Protein AF-A0A7W1C236-F1 (afdb_monomer)

Radius of gyration: 19.59 Å; Cα contacts (8 Å, |Δi|>4): 68; chains: 1; bounding box: 63×50×47 Å

Structure (mmCIF, N/CA/C/O backbone):
data_AF-A0A7W1C236-F1
#
_entry.id   AF-A0A7W1C236-F1
#
loop_
_atom_site.group_PDB
_atom_site.id
_atom_site.type_symbol
_atom_site.label_atom_id
_atom_site.label_alt_id
_atom_site.label_comp_id
_atom_site.label_asym_id
_atom_site.label_entity_id
_atom_site.label_seq_id
_atom_site.pdbx_PDB_ins_code
_atom_site.Cartn_x
_atom_site.Cartn_y
_atom_site.Cartn_z
_atom_site.occupancy
_atom_site.B_iso_or_equiv
_atom_site.auth_seq_id
_atom_site.auth_comp_id
_atom_site.auth_asym_id
_atom_site.auth_atom_id
_atom_site.pdbx_PDB_model_num
ATOM 1 N N . MET A 1 1 ? -30.513 40.244 21.165 1.00 39.34 1 MET A N 1
ATOM 2 C CA . MET A 1 1 ? -30.169 40.632 19.783 1.00 39.34 1 MET A CA 1
ATOM 3 C C . MET A 1 1 ? -28.649 40.574 19.724 1.00 39.34 1 MET A C 1
ATOM 5 O O . MET A 1 1 ? -28.005 41.574 19.984 1.00 39.34 1 MET A O 1
ATOM 9 N N . ASP A 1 2 ? -28.029 39.400 19.812 1.00 53.12 2 ASP A N 1
ATOM 10 C CA . ASP A 1 2 ? -28.025 38.292 18.842 1.00 53.12 2 ASP A CA 1
ATOM 11 C C . ASP A 1 2 ? -27.492 38.758 17.488 1.00 53.12 2 ASP A C 1
ATOM 13 O O . ASP A 1 2 ? -28.214 39.423 16.745 1.00 53.12 2 ASP A O 1
ATOM 17 N N . GLN A 1 3 ? -26.210 38.483 17.240 1.00 35.28 3 GLN A N 1
ATOM 18 C CA . GLN A 1 3 ? -25.624 38.519 15.908 1.00 35.28 3 GLN A CA 1
ATOM 19 C C . GLN A 1 3 ? -24.350 37.661 15.858 1.00 35.28 3 GLN A C 1
ATOM 21 O O . GLN A 1 3 ? -23.243 38.101 16.155 1.00 35.28 3 GLN A O 1
ATOM 26 N N . THR A 1 4 ? -24.580 36.440 15.371 1.00 46.19 4 THR A N 1
ATOM 27 C CA . THR A 1 4 ? -23.775 35.742 14.354 1.00 46.19 4 THR A CA 1
ATOM 28 C C . THR A 1 4 ? -22.401 35.222 14.756 1.00 46.19 4 THR A C 1
ATOM 30 O O . THR A 1 4 ? -21.346 35.666 14.312 1.00 46.19 4 THR A O 1
ATOM 33 N N . GLU A 1 5 ? -22.490 34.138 15.511 1.00 49.38 5 GLU A N 1
ATOM 34 C CA . GLU A 1 5 ? -21.645 32.953 15.449 1.00 49.38 5 GLU A CA 1
ATOM 35 C C . GLU A 1 5 ? -21.507 32.458 13.992 1.00 49.38 5 GLU A C 1
ATOM 37 O O . GLU A 1 5 ? -22.312 31.683 13.479 1.00 49.38 5 GLU A O 1
ATOM 42 N N . VAL A 1 6 ? -20.491 32.953 13.286 1.00 47.50 6 VAL A N 1
ATOM 43 C CA . VAL A 1 6 ? -20.039 32.380 12.012 1.00 47.50 6 VAL A CA 1
ATOM 44 C C . VAL A 1 6 ? -19.070 31.239 12.308 1.00 47.50 6 VAL A C 1
ATOM 46 O O . VAL A 1 6 ? -17.852 31.390 12.248 1.00 47.50 6 VAL A O 1
ATOM 49 N N . LEU A 1 7 ? -19.626 30.077 12.655 1.00 44.19 7 LEU A N 1
ATOM 50 C CA . LEU A 1 7 ? -18.912 28.806 12.561 1.00 44.19 7 LEU A CA 1
ATOM 51 C C . LEU A 1 7 ? -18.569 28.585 11.086 1.00 44.19 7 LEU A C 1
ATOM 53 O O . LEU A 1 7 ? -19.423 28.239 10.270 1.00 44.19 7 LEU A O 1
ATOM 57 N N . SER A 1 8 ? -17.310 28.837 10.747 1.00 46.50 8 SER A N 1
ATOM 58 C CA . SER A 1 8 ? -16.685 28.469 9.487 1.00 46.50 8 SER A CA 1
ATOM 59 C C . SER A 1 8 ? -16.813 26.959 9.288 1.00 46.50 8 SER A C 1
ATOM 61 O O . SER A 1 8 ? -15.985 26.175 9.745 1.00 46.50 8 SER A O 1
ATOM 63 N N . GLN A 1 9 ? -17.870 26.544 8.593 1.00 40.66 9 GLN A N 1
A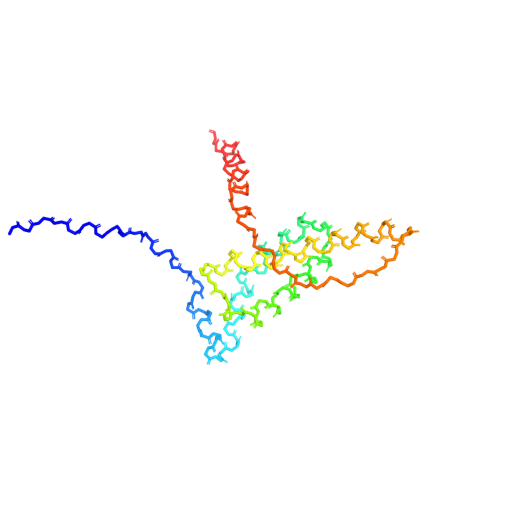TOM 64 C CA . GLN A 1 9 ? -18.016 25.192 8.070 1.00 40.66 9 GLN A CA 1
ATOM 65 C C . GLN A 1 9 ? -16.948 24.994 6.993 1.00 40.66 9 GLN A C 1
ATOM 67 O O . GLN A 1 9 ? -17.171 25.224 5.806 1.00 40.66 9 GLN A O 1
ATOM 72 N N . GLN A 1 10 ? -15.745 24.614 7.423 1.00 40.91 10 GLN A N 1
ATOM 73 C CA . GLN A 1 10 ? -14.789 23.977 6.537 1.00 40.91 10 GLN A CA 1
ATOM 74 C C . GLN A 1 10 ? -15.455 22.694 6.024 1.00 40.91 10 GLN A C 1
ATOM 76 O O . GLN A 1 10 ? -16.020 21.958 6.837 1.00 40.91 10 GLN A O 1
ATOM 81 N N . PRO A 1 11 ? -15.439 22.410 4.710 1.00 46.00 11 PRO A N 1
ATOM 82 C CA . PRO A 1 11 ? -15.916 21.131 4.215 1.00 46.00 11 PRO A CA 1
ATOM 83 C C . PRO A 1 11 ? -15.069 20.046 4.877 1.00 46.00 11 PRO A C 1
ATOM 85 O O . PRO A 1 11 ? -13.875 19.918 4.599 1.00 46.00 11 PRO A O 1
ATOM 88 N N . GLN A 1 12 ? -15.677 19.308 5.802 1.00 53.94 12 GLN A N 1
ATOM 89 C CA . GLN A 1 12 ? -15.068 18.147 6.419 1.00 53.94 12 GLN A CA 1
ATOM 90 C C . GLN A 1 12 ? -14.933 17.116 5.302 1.00 53.94 12 GLN A C 1
ATOM 92 O O . GLN A 1 12 ? -15.908 16.485 4.907 1.00 53.94 12 GLN A O 1
ATOM 97 N N . TYR A 1 13 ? -13.750 17.066 4.689 1.00 61.81 13 TYR A N 1
ATOM 98 C CA . TYR A 1 13 ? -13.452 16.167 3.583 1.00 61.81 13 TYR A CA 1
ATOM 99 C C . TYR A 1 13 ? -13.434 14.747 4.151 1.00 61.81 13 TYR A C 1
ATOM 101 O O . TYR A 1 13 ? -12.410 14.269 4.638 1.00 61.81 13 TYR A O 1
ATOM 109 N N . GLU A 1 14 ? -14.607 14.125 4.191 1.00 79.56 14 GLU A N 1
ATOM 110 C CA . GLU A 1 14 ? -14.781 12.774 4.696 1.00 79.56 14 GLU A CA 1
ATOM 111 C C . GLU A 1 14 ? -14.072 11.804 3.750 1.00 79.56 14 GLU A C 1
ATOM 113 O O . GLU A 1 14 ? -14.188 11.901 2.524 1.00 79.56 14 GLU A O 1
ATOM 118 N N . ASP A 1 15 ? -13.266 10.910 4.319 1.00 88.44 15 ASP A N 1
ATOM 119 C CA . ASP A 1 15 ? -12.583 9.888 3.540 1.00 88.44 15 ASP A CA 1
ATOM 120 C C . ASP A 1 15 ? -13.629 8.892 3.005 1.00 88.44 15 ASP A C 1
ATOM 122 O O . ASP A 1 15 ? -14.303 8.240 3.809 1.00 88.44 15 ASP A O 1
ATOM 126 N N . PRO A 1 16 ? -13.778 8.731 1.674 1.00 92.25 16 PRO A N 1
ATOM 127 C CA . PRO A 1 16 ? -14.724 7.774 1.099 1.00 92.25 16 PRO A CA 1
ATOM 128 C C . PRO A 1 16 ? -14.445 6.318 1.504 1.00 92.25 16 PRO A C 1
ATOM 130 O O . PRO A 1 16 ? -15.319 5.463 1.340 1.00 92.25 16 PRO A O 1
ATOM 133 N N . ASP A 1 17 ? -13.247 6.018 2.013 1.00 95.19 17 ASP A N 1
ATOM 134 C CA . ASP A 1 17 ? -12.854 4.694 2.493 1.00 95.19 17 ASP A CA 1
ATOM 135 C C . ASP A 1 17 ? -13.006 4.511 4.009 1.00 95.19 17 ASP A C 1
ATOM 137 O O . ASP A 1 17 ? -12.844 3.389 4.497 1.00 95.19 17 ASP A O 1
ATOM 141 N N . ALA A 1 18 ? -13.391 5.552 4.760 1.00 95.06 18 ALA A N 1
ATOM 142 C CA . ALA A 1 18 ? -13.478 5.514 6.223 1.00 95.06 18 ALA A CA 1
ATOM 143 C C . ALA A 1 18 ? -14.331 4.346 6.744 1.00 95.06 18 ALA A C 1
ATOM 145 O O . ALA A 1 18 ? -13.943 3.653 7.685 1.00 95.06 18 ALA A O 1
ATOM 146 N N . ALA A 1 19 ? -15.471 4.078 6.100 1.00 95.81 19 ALA A N 1
ATOM 147 C CA . ALA A 1 19 ? -16.357 2.980 6.481 1.00 95.81 19 ALA A CA 1
ATOM 148 C C . ALA A 1 19 ? -15.720 1.595 6.257 1.00 95.81 19 ALA A C 1
ATOM 150 O O . ALA A 1 19 ? -15.913 0.684 7.064 1.00 95.81 19 ALA A O 1
ATOM 151 N N . ILE A 1 20 ? -14.947 1.427 5.178 1.00 96.50 20 ILE A N 1
ATOM 152 C CA . ILE A 1 20 ? -14.240 0.172 4.888 1.00 96.50 20 ILE A CA 1
ATOM 153 C C . ILE A 1 20 ? -13.120 -0.019 5.913 1.00 96.50 20 ILE A C 1
ATOM 155 O O . ILE A 1 20 ? -12.999 -1.097 6.491 1.00 96.50 20 ILE A O 1
ATOM 159 N N . ILE A 1 21 ? -12.359 1.040 6.192 1.00 96.19 21 ILE A N 1
ATOM 160 C CA . ILE A 1 21 ? -11.266 1.049 7.171 1.00 96.19 21 ILE A CA 1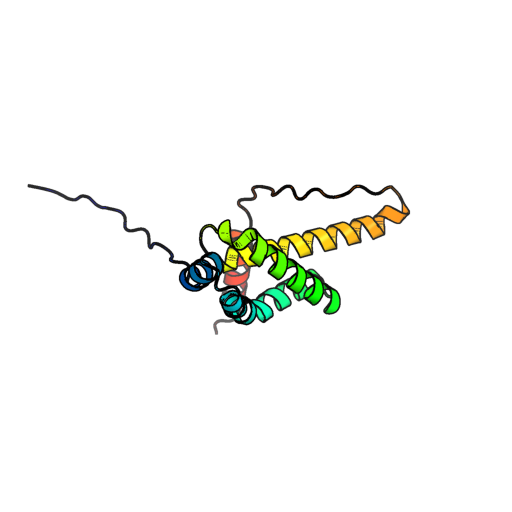
ATOM 161 C C . ILE A 1 21 ? -11.775 0.678 8.560 1.00 96.19 21 ILE A C 1
ATOM 163 O O . ILE A 1 21 ? -11.247 -0.248 9.172 1.00 96.19 21 ILE A O 1
ATOM 167 N N . ALA A 1 22 ? -12.845 1.326 9.028 1.00 95.88 22 ALA A N 1
ATOM 168 C CA . ALA A 1 22 ? -13.451 1.025 10.322 1.00 95.88 22 ALA A CA 1
ATOM 169 C C . ALA A 1 22 ? -13.848 -0.455 10.429 1.00 95.88 22 ALA A C 1
ATOM 171 O O . ALA A 1 22 ? -13.562 -1.106 11.430 1.00 95.88 22 ALA A O 1
ATOM 172 N N . ARG A 1 23 ? -14.431 -1.019 9.365 1.00 96.88 23 ARG A N 1
ATOM 173 C CA . ARG A 1 23 ? -14.829 -2.429 9.319 1.00 96.88 23 ARG A CA 1
ATOM 174 C C . ARG A 1 23 ? -13.629 -3.386 9.364 1.00 96.88 23 ARG A C 1
ATOM 176 O O . ARG A 1 23 ? -13.710 -4.438 9.998 1.00 96.88 23 ARG A O 1
ATOM 183 N N . VAL A 1 24 ? -12.521 -3.041 8.703 1.00 97.00 24 VAL A N 1
ATOM 184 C CA . VAL A 1 24 ? -11.275 -3.826 8.771 1.00 97.00 24 VAL A CA 1
ATOM 185 C C . VAL A 1 24 ? -10.694 -3.794 10.184 1.00 97.00 24 VAL A C 1
ATOM 187 O O . VAL A 1 24 ? -10.315 -4.845 10.704 1.00 97.00 24 VAL A O 1
ATOM 190 N N . LEU A 1 25 ? -10.668 -2.618 10.817 1.00 95.62 25 LEU A N 1
ATOM 191 C CA . LEU A 1 25 ? -10.167 -2.437 12.183 1.00 95.62 25 LEU A CA 1
ATOM 192 C C . LEU A 1 25 ? -11.035 -3.150 13.232 1.00 95.62 25 LEU A C 1
ATOM 194 O O . LEU A 1 25 ? -10.497 -3.652 14.214 1.00 95.62 25 LEU A O 1
ATOM 198 N N . ASP A 1 26 ? -12.340 -3.279 12.986 1.00 96.56 26 ASP A N 1
ATOM 199 C CA . ASP A 1 26 ? -13.280 -4.061 13.808 1.00 96.56 26 ASP A CA 1
ATOM 200 C C . ASP A 1 26 ? -13.135 -5.591 13.618 1.00 96.56 26 ASP A C 1
ATOM 202 O O . ASP A 1 26 ? -13.850 -6.391 14.214 1.00 96.56 26 ASP A O 1
ATOM 206 N N . GLY A 1 27 ? -12.186 -6.034 12.784 1.00 92.94 27 GLY A N 1
ATOM 207 C CA . GLY A 1 27 ? -11.816 -7.443 12.632 1.00 92.94 27 GLY A CA 1
ATOM 208 C C . GLY A 1 27 ? -12.332 -8.116 11.360 1.00 92.94 27 GLY A C 1
ATOM 209 O O . GLY A 1 27 ? -11.953 -9.258 11.090 1.00 92.94 27 GLY A O 1
ATOM 210 N N . SER A 1 28 ? -13.114 -7.426 10.521 1.00 94.69 28 SER A N 1
ATOM 211 C CA . SER A 1 28 ? -13.492 -7.943 9.196 1.00 94.69 28 SER A CA 1
ATOM 212 C C . SER A 1 28 ? -12.343 -7.770 8.198 1.00 94.69 28 SER A C 1
ATOM 214 O O . SER A 1 28 ? -12.402 -6.929 7.299 1.00 94.69 28 SER A O 1
ATOM 216 N N . LYS A 1 29 ? -11.286 -8.574 8.339 1.00 88.50 29 LYS A N 1
ATOM 217 C CA . LYS A 1 29 ? -10.069 -8.467 7.514 1.00 88.50 29 LYS A CA 1
ATOM 218 C C . LYS A 1 29 ? -10.346 -8.555 6.009 1.00 88.50 29 LYS A C 1
ATOM 220 O O . LYS A 1 29 ? -9.708 -7.846 5.239 1.00 88.50 29 LYS A O 1
ATOM 225 N N . ASP A 1 30 ? -11.351 -9.329 5.602 1.00 94.31 30 ASP A N 1
ATOM 226 C CA . ASP A 1 30 ? -11.741 -9.483 4.194 1.00 94.31 30 ASP A CA 1
ATOM 227 C C . ASP A 1 30 ? -12.234 -8.175 3.554 1.00 94.31 30 ASP A C 1
ATOM 229 O O . ASP A 1 30 ? -12.138 -8.004 2.340 1.00 94.31 30 ASP A O 1
ATOM 233 N N . ALA A 1 31 ? -12.712 -7.210 4.351 1.00 95.75 31 ALA A N 1
ATOM 234 C CA . ALA A 1 31 ? -13.116 -5.902 3.836 1.00 95.75 31 ALA A CA 1
ATOM 235 C C . ALA A 1 31 ? -11.930 -5.124 3.235 1.00 95.75 31 ALA A C 1
ATOM 237 O O . ALA A 1 31 ? -12.137 -4.271 2.372 1.00 95.75 31 ALA A O 1
ATOM 238 N N . PHE A 1 32 ? -10.689 -5.463 3.607 1.00 97.38 32 PHE A N 1
ATOM 239 C CA . PHE A 1 32 ? -9.488 -4.857 3.035 1.00 97.38 32 PHE A CA 1
ATOM 240 C C . PHE A 1 32 ? -9.328 -5.180 1.541 1.00 97.38 32 PHE A C 1
ATOM 242 O O . PHE A 1 32 ? -8.778 -4.373 0.795 1.00 97.38 32 PHE A O 1
ATOM 249 N N . ALA A 1 33 ? -9.888 -6.299 1.063 1.00 97.00 33 ALA A N 1
ATOM 250 C CA . ALA A 1 33 ? -9.881 -6.647 -0.358 1.00 97.00 33 ALA A CA 1
ATOM 251 C C . ALA A 1 33 ? -10.581 -5.591 -1.234 1.00 97.00 33 ALA A C 1
ATOM 253 O O . ALA A 1 33 ? -10.225 -5.430 -2.399 1.00 97.00 33 ALA A O 1
ATOM 254 N N . LEU A 1 34 ? -11.533 -4.831 -0.675 1.00 97.69 34 LEU A N 1
ATOM 255 C CA . LEU A 1 34 ? -12.189 -3.725 -1.380 1.00 97.69 34 LEU A CA 1
ATOM 256 C C . LEU A 1 34 ? -11.226 -2.555 -1.618 1.00 97.69 34 LEU A C 1
ATOM 258 O O . LEU A 1 34 ? -11.277 -1.933 -2.678 1.00 97.69 34 LEU A O 1
ATOM 262 N N . LEU A 1 35 ? -10.333 -2.282 -0.660 1.00 97.50 35 LEU A N 1
ATOM 263 C CA . LEU A 1 35 ? -9.282 -1.274 -0.809 1.00 97.50 35 LEU A CA 1
ATOM 264 C C . LEU A 1 35 ? -8.233 -1.751 -1.813 1.00 97.50 35 LEU A C 1
ATOM 266 O O . LEU A 1 35 ? -7.870 -0.995 -2.708 1.00 97.50 35 LEU A O 1
ATOM 270 N N . ILE A 1 36 ? -7.814 -3.019 -1.738 1.00 97.69 36 ILE A N 1
ATOM 271 C CA . ILE A 1 36 ? -6.901 -3.604 -2.730 1.00 97.69 36 ILE A CA 1
ATOM 272 C C . ILE A 1 36 ? -7.490 -3.442 -4.135 1.00 97.69 36 ILE A C 1
ATOM 274 O O . ILE A 1 36 ? -6.889 -2.784 -4.976 1.00 97.69 36 ILE A O 1
ATOM 278 N N . ALA A 1 37 ? -8.707 -3.939 -4.371 1.00 97.50 37 ALA A N 1
ATOM 279 C CA . ALA A 1 37 ? -9.348 -3.876 -5.684 1.00 97.50 37 ALA A CA 1
ATOM 280 C C . ALA A 1 37 ? -9.477 -2.442 -6.228 1.00 97.50 37 ALA A C 1
ATOM 282 O O . ALA A 1 37 ? -9.328 -2.222 -7.428 1.00 97.50 37 ALA A O 1
ATOM 283 N N . ARG A 1 38 ? -9.733 -1.462 -5.351 1.00 97.62 38 ARG A N 1
ATOM 284 C CA . ARG A 1 38 ? -9.854 -0.046 -5.721 1.00 97.62 38 ARG A CA 1
ATOM 285 C C . ARG A 1 38 ? -8.511 0.587 -6.089 1.00 97.62 38 ARG A C 1
ATOM 287 O O . ARG A 1 38 ? -8.466 1.402 -7.006 1.00 97.62 38 ARG A O 1
ATOM 294 N N . TYR A 1 39 ? -7.441 0.235 -5.380 1.00 97.69 39 TYR A N 1
ATOM 295 C CA . TYR A 1 39 ? -6.161 0.938 -5.466 1.00 97.69 39 TYR A CA 1
ATOM 296 C C . TYR A 1 39 ? -5.061 0.180 -6.221 1.00 97.69 39 TYR A C 1
ATOM 298 O O . TYR A 1 39 ? -4.052 0.794 -6.554 1.00 97.69 39 TYR A O 1
ATOM 306 N N . SER A 1 40 ? -5.240 -1.105 -6.552 1.00 96.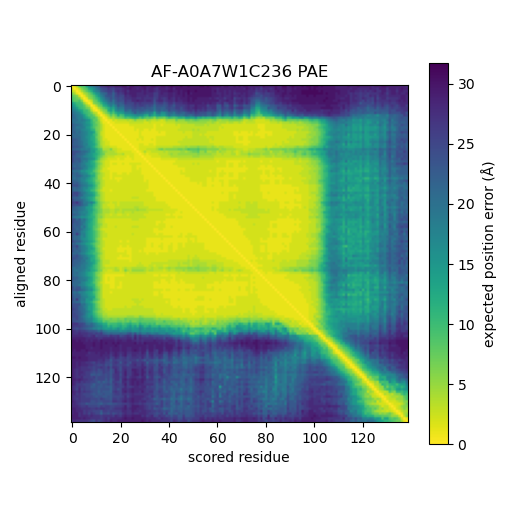38 40 SER A N 1
ATOM 307 C CA . SER A 1 40 ? -4.218 -1.909 -7.241 1.00 96.38 40 SER A CA 1
ATOM 308 C C . SER A 1 40 ? -3.738 -1.283 -8.551 1.00 96.38 40 SER A C 1
ATOM 310 O O . SER A 1 40 ? -2.546 -1.042 -8.692 1.00 96.38 40 SER A O 1
ATOM 312 N N . ASP A 1 41 ? -4.635 -0.988 -9.496 1.00 96.56 41 ASP A N 1
ATOM 313 C CA . ASP A 1 41 ? -4.263 -0.424 -10.804 1.00 96.56 41 ASP A CA 1
ATOM 314 C C . ASP A 1 41 ? -3.608 0.973 -10.710 1.00 96.56 41 ASP A C 1
ATOM 316 O O . ASP A 1 41 ? -2.516 1.144 -11.259 1.00 96.56 41 ASP A O 1
ATOM 320 N N . PRO A 1 42 ? -4.170 1.970 -9.995 1.00 96.81 42 PRO A N 1
ATOM 321 C CA . PRO A 1 42 ? -3.540 3.288 -9.919 1.00 96.81 42 PRO A CA 1
ATOM 322 C C . PRO A 1 42 ? -2.193 3.272 -9.178 1.00 96.81 42 PRO A C 1
ATOM 324 O O . PRO A 1 42 ? -1.257 3.945 -9.615 1.00 96.81 42 PRO A O 1
ATOM 327 N N . LEU A 1 43 ? -2.049 2.482 -8.107 1.00 96.94 43 LEU A N 1
ATOM 328 C CA . LEU A 1 43 ? -0.773 2.352 -7.396 1.00 96.94 43 LEU A CA 1
ATOM 329 C C . LEU A 1 43 ? 0.263 1.578 -8.213 1.00 96.94 43 LEU A C 1
ATOM 331 O O . LEU A 1 43 ? 1.430 1.965 -8.231 1.00 96.94 43 LEU A O 1
ATOM 335 N N . TYR A 1 44 ? -0.156 0.532 -8.932 1.00 97.88 44 TYR A N 1
ATOM 336 C CA . TYR A 1 44 ? 0.715 -0.202 -9.847 1.00 97.88 44 TYR A CA 1
ATOM 337 C C . TYR A 1 44 ? 1.259 0.712 -10.943 1.00 97.88 44 TYR A C 1
ATOM 339 O O . TYR A 1 44 ? 2.463 0.743 -11.171 1.00 97.88 44 TYR A O 1
ATOM 347 N N . ARG A 1 45 ? 0.401 1.515 -11.590 1.00 97.00 45 ARG A N 1
ATOM 348 C CA . ARG A 1 45 ? 0.835 2.477 -12.619 1.00 97.00 45 ARG A CA 1
ATOM 349 C C . ARG A 1 45 ? 1.811 3.508 -12.067 1.00 97.00 45 ARG A C 1
ATOM 351 O O . ARG A 1 45 ? 2.771 3.855 -12.751 1.00 97.00 45 ARG A O 1
ATOM 358 N N . HIS A 1 46 ? 1.588 3.974 -10.840 1.00 95.38 46 HIS A N 1
ATOM 359 C CA . HIS A 1 46 ? 2.504 4.894 -10.174 1.00 95.38 46 HIS A CA 1
ATOM 360 C C . HIS A 1 46 ? 3.872 4.243 -9.922 1.00 95.38 46 HIS A C 1
ATOM 362 O O . HIS A 1 46 ? 4.897 4.788 -10.331 1.00 95.38 46 HIS A O 1
ATOM 368 N N . ALA A 1 47 ? 3.892 3.042 -9.336 1.00 95.44 47 ALA A N 1
ATOM 369 C CA . ALA A 1 47 ? 5.123 2.293 -9.097 1.00 95.44 47 ALA A CA 1
ATOM 370 C C . ALA A 1 47 ? 5.854 1.945 -10.403 1.00 95.44 47 ALA A C 1
ATOM 372 O O . ALA A 1 47 ? 7.074 2.086 -10.491 1.00 95.44 47 ALA A O 1
ATOM 373 N N . LEU A 1 48 ? 5.119 1.558 -11.447 1.00 97.19 48 LEU A N 1
ATOM 374 C CA . LEU A 1 48 ? 5.664 1.272 -12.771 1.00 97.19 48 LEU A CA 1
ATOM 375 C C . LEU A 1 48 ? 6.292 2.519 -13.402 1.00 97.19 48 LEU A C 1
ATOM 377 O O . LEU A 1 48 ? 7.386 2.431 -13.950 1.00 97.19 48 LEU A O 1
ATOM 381 N N . GLY A 1 49 ? 5.646 3.682 -13.287 1.00 94.62 49 GLY A N 1
ATOM 382 C CA . GLY A 1 49 ? 6.196 4.949 -13.770 1.00 94.62 49 GLY A CA 1
ATOM 383 C C . GLY A 1 49 ? 7.492 5.352 -13.060 1.00 94.62 49 GLY A C 1
ATOM 384 O O . GLY A 1 49 ? 8.398 5.880 -13.697 1.00 94.62 49 GLY A O 1
ATOM 385 N N . MET A 1 50 ? 7.608 5.067 -11.760 1.00 93.19 50 MET A N 1
ATOM 386 C CA . MET A 1 50 ? 8.815 5.377 -10.984 1.00 93.19 50 MET A CA 1
ATOM 387 C C . MET A 1 50 ? 9.956 4.378 -11.200 1.00 93.19 50 MET A C 1
ATOM 389 O O . MET A 1 50 ? 11.122 4.769 -11.190 1.00 93.19 50 MET A O 1
ATOM 393 N N . THR A 1 51 ? 9.637 3.091 -11.340 1.00 93.19 51 THR A N 1
ATOM 394 C CA . THR A 1 51 ? 10.642 2.016 -11.378 1.00 93.19 51 THR A CA 1
ATOM 395 C C . THR A 1 51 ? 11.023 1.590 -12.792 1.00 93.19 51 THR A C 1
ATOM 397 O O . THR A 1 51 ? 12.118 1.073 -12.999 1.00 93.19 51 THR A O 1
ATOM 400 N N . GLY A 1 52 ? 10.134 1.780 -13.771 1.00 93.31 52 GLY A N 1
ATOM 401 C CA . GLY A 1 52 ? 10.310 1.309 -15.146 1.00 93.31 52 GLY A CA 1
ATOM 402 C C . GLY A 1 52 ? 10.328 -0.218 -15.296 1.00 93.31 52 GLY A C 1
ATOM 403 O O . GLY A 1 52 ? 10.598 -0.707 -16.391 1.00 93.31 52 GLY A O 1
ATOM 404 N N . SER A 1 53 ? 10.053 -0.973 -14.227 1.00 95.94 53 SER A N 1
ATOM 405 C CA . SER A 1 53 ? 10.125 -2.435 -14.198 1.00 95.94 53 SER A CA 1
ATOM 406 C C . SER A 1 53 ? 8.806 -3.031 -13.689 1.00 95.94 53 SER A C 1
ATOM 408 O O . SER A 1 53 ? 8.439 -2.773 -12.541 1.00 95.94 53 SER A O 1
ATOM 410 N N . PRO A 1 54 ? 8.094 -3.834 -14.506 1.00 97.12 54 PRO A N 1
ATOM 411 C CA . PRO A 1 54 ? 6.852 -4.494 -14.099 1.00 97.12 54 PRO A CA 1
ATOM 412 C C . PRO A 1 54 ? 7.007 -5.377 -12.859 1.00 97.12 54 PRO A C 1
ATOM 414 O O . PRO A 1 54 ? 6.222 -5.248 -11.923 1.00 97.12 54 PRO A O 1
ATOM 417 N N . ASP A 1 55 ? 8.054 -6.206 -12.819 1.00 97.38 55 ASP A N 1
ATOM 418 C CA . ASP A 1 55 ? 8.286 -7.150 -11.718 1.00 97.38 55 ASP A CA 1
ATOM 419 C C . ASP A 1 55 ? 8.523 -6.414 -10.390 1.00 97.38 55 ASP A C 1
ATOM 421 O O . ASP A 1 55 ? 8.003 -6.787 -9.341 1.00 97.38 55 ASP A O 1
ATOM 425 N N . VAL A 1 56 ? 9.277 -5.313 -10.440 1.00 97.00 56 VAL A N 1
ATOM 426 C CA . VAL A 1 56 ? 9.549 -4.479 -9.262 1.00 97.00 56 VAL A CA 1
ATOM 427 C C . VAL A 1 56 ? 8.297 -3.730 -8.825 1.00 97.00 56 VAL A C 1
ATOM 429 O O . VAL A 1 56 ? 8.031 -3.619 -7.630 1.00 97.00 56 VAL A O 1
ATOM 432 N N . ALA A 1 57 ? 7.530 -3.193 -9.775 1.00 96.31 57 ALA A N 1
ATOM 433 C CA . ALA A 1 57 ? 6.291 -2.494 -9.471 1.00 96.31 57 ALA A CA 1
ATOM 434 C C . ALA A 1 57 ? 5.284 -3.421 -8.776 1.00 96.31 57 ALA A C 1
ATOM 436 O O . ALA A 1 57 ? 4.619 -2.995 -7.830 1.00 96.31 57 ALA A O 1
ATOM 437 N N . GLU A 1 58 ? 5.199 -4.684 -9.202 1.00 97.81 58 GLU A N 1
ATOM 438 C CA . GLU A 1 58 ? 4.365 -5.694 -8.552 1.00 97.81 58 GLU A CA 1
ATOM 439 C C . GLU A 1 58 ? 4.836 -5.992 -7.120 1.00 97.81 58 GLU A C 1
ATOM 441 O O . GLU A 1 58 ? 4.023 -5.943 -6.194 1.00 97.81 58 GLU A O 1
ATOM 446 N N . ASP A 1 59 ? 6.134 -6.217 -6.908 1.00 97.81 59 ASP A N 1
ATOM 447 C CA . ASP A 1 59 ? 6.690 -6.476 -5.572 1.00 97.81 59 ASP A CA 1
ATOM 448 C C . ASP A 1 59 ? 6.479 -5.288 -4.613 1.00 97.81 59 ASP A C 1
ATOM 450 O O . ASP A 1 59 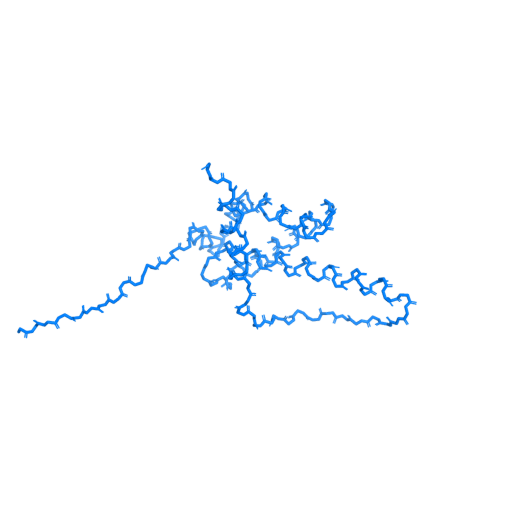? 6.003 -5.442 -3.481 1.00 97.81 59 ASP A O 1
ATOM 454 N N . ILE A 1 60 ? 6.731 -4.063 -5.085 1.00 97.44 60 ILE A N 1
ATOM 455 C CA . ILE A 1 60 ? 6.464 -2.838 -4.322 1.00 97.44 60 ILE A CA 1
ATOM 456 C C . ILE A 1 60 ? 4.982 -2.735 -3.966 1.00 97.44 60 ILE A C 1
ATOM 458 O O . ILE A 1 60 ? 4.649 -2.376 -2.835 1.00 97.44 60 ILE A O 1
ATOM 462 N N . LEU A 1 61 ? 4.083 -3.038 -4.901 1.00 97.12 61 LEU A N 1
ATOM 463 C CA . LEU A 1 61 ? 2.648 -2.967 -4.658 1.00 97.12 61 LEU A CA 1
ATOM 464 C C . LEU A 1 61 ? 2.219 -3.968 -3.580 1.00 97.12 61 LEU A C 1
ATOM 466 O O . LEU A 1 61 ? 1.530 -3.596 -2.628 1.00 97.12 61 LEU A O 1
ATOM 470 N N . GLN A 1 62 ? 2.654 -5.223 -3.702 1.00 97.12 62 GLN A N 1
ATOM 471 C CA . GLN A 1 62 ? 2.335 -6.283 -2.748 1.00 97.12 62 GLN A CA 1
ATOM 472 C C . GLN A 1 62 ? 2.849 -5.940 -1.345 1.00 97.12 62 GLN A C 1
ATOM 474 O O . GLN A 1 62 ? 2.083 -5.935 -0.375 1.00 97.12 62 GLN A O 1
ATOM 479 N N . THR A 1 63 ? 4.127 -5.578 -1.231 1.00 96.94 63 THR A N 1
ATOM 480 C CA . THR A 1 63 ? 4.746 -5.201 0.048 1.00 96.94 63 THR A CA 1
ATOM 481 C C . THR A 1 63 ? 4.107 -3.946 0.649 1.00 96.94 63 THR A C 1
ATOM 483 O O . THR A 1 63 ? 3.925 -3.866 1.867 1.00 96.94 63 THR A O 1
ATOM 486 N N . SER A 1 64 ? 3.689 -2.988 -0.182 1.00 96.50 64 SER A N 1
ATOM 487 C CA . SER A 1 64 ? 2.986 -1.780 0.261 1.00 96.50 64 SER A CA 1
ATOM 488 C C . SER A 1 64 ? 1.592 -2.081 0.795 1.00 96.50 64 SER A C 1
ATOM 490 O O . SER A 1 64 ? 1.221 -1.520 1.822 1.00 96.50 64 SER A O 1
ATOM 492 N N . PHE A 1 65 ? 0.831 -2.990 0.179 1.00 97.81 65 PHE A N 1
ATOM 493 C CA . PHE A 1 65 ? -0.470 -3.397 0.718 1.00 97.81 65 PHE A CA 1
ATOM 494 C C . PHE A 1 65 ? -0.347 -4.145 2.046 1.00 97.81 65 PHE A C 1
ATOM 496 O O . PHE A 1 65 ? -1.169 -3.932 2.937 1.00 97.81 65 PHE A O 1
ATOM 503 N N . ILE A 1 66 ? 0.694 -4.964 2.217 1.00 97.44 66 ILE A N 1
ATOM 504 C CA . ILE A 1 66 ? 0.981 -5.617 3.502 1.00 97.44 66 ILE A CA 1
ATOM 505 C C . ILE A 1 66 ? 1.256 -4.562 4.582 1.00 97.44 66 ILE A C 1
ATOM 507 O O . ILE A 1 66 ? 0.648 -4.608 5.652 1.00 97.44 66 ILE A O 1
ATOM 511 N N . LYS A 1 67 ? 2.110 -3.571 4.288 1.00 94.06 67 LYS A N 1
ATOM 512 C CA . LYS A 1 67 ? 2.378 -2.443 5.197 1.00 94.06 67 LYS A CA 1
ATOM 513 C C . LYS A 1 67 ? 1.111 -1.636 5.483 1.00 94.06 67 LYS A C 1
ATOM 515 O O . LYS A 1 67 ? 0.822 -1.332 6.636 1.00 94.06 67 LYS A O 1
ATOM 520 N N . ALA A 1 68 ? 0.325 -1.337 4.454 1.00 96.00 68 ALA A N 1
ATOM 521 C CA . ALA A 1 68 ? -0.921 -0.594 4.586 1.00 96.00 68 ALA A CA 1
ATOM 522 C C . ALA A 1 68 ? -1.923 -1.321 5.492 1.00 96.00 68 ALA A C 1
ATOM 524 O O . ALA A 1 68 ? -2.574 -0.691 6.316 1.00 96.00 68 ALA A O 1
ATOM 525 N N . PHE A 1 69 ? -2.018 -2.648 5.390 1.00 96.75 69 PHE A N 1
ATOM 526 C CA . PHE A 1 69 ? -2.862 -3.44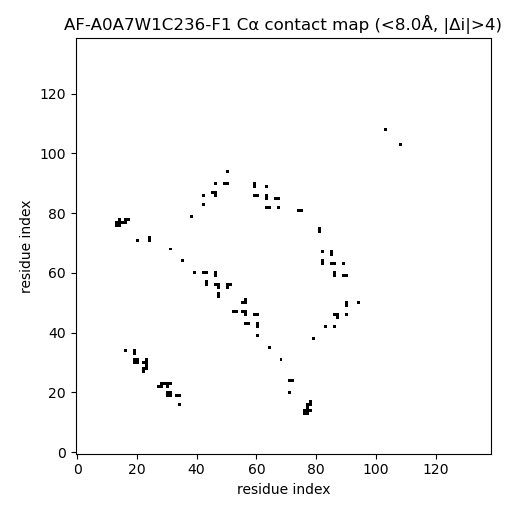5 6.274 1.00 96.75 69 PHE A CA 1
ATOM 527 C C . PHE A 1 69 ? -2.373 -3.413 7.730 1.00 96.75 69 PHE A C 1
ATOM 529 O O . PHE A 1 69 ? -3.172 -3.234 8.647 1.00 96.75 69 PHE A O 1
ATOM 536 N N . GLN A 1 70 ? -1.063 -3.563 7.951 1.00 95.75 70 GLN A N 1
ATOM 537 C CA . GLN A 1 70 ? -0.460 -3.567 9.291 1.00 95.75 70 GLN A CA 1
ATOM 538 C C . GLN A 1 70 ? -0.613 -2.224 10.013 1.00 95.75 70 GLN A C 1
ATOM 540 O O . GLN A 1 70 ? -0.849 -2.202 11.219 1.00 95.75 70 GLN A O 1
ATOM 545 N N . HIS A 1 71 ? -0.522 -1.121 9.271 1.00 95.94 71 HIS A N 1
ATOM 546 C CA . HIS A 1 71 ? -0.573 0.242 9.802 1.00 95.94 71 HIS A CA 1
ATOM 547 C C . HIS A 1 71 ? -1.915 0.940 9.549 1.00 95.94 71 HIS A C 1
ATOM 549 O O . HIS A 1 71 ? -2.021 2.155 9.691 1.00 95.94 71 HIS A O 1
ATOM 555 N N . LEU A 1 72 ? -2.966 0.195 9.192 1.00 95.06 72 LEU A N 1
ATOM 556 C CA . LEU A 1 72 ? -4.256 0.773 8.803 1.00 95.06 72 LEU A CA 1
ATOM 557 C C . LEU A 1 72 ? -4.883 1.647 9.905 1.00 95.06 72 LEU A C 1
ATOM 559 O O . LEU A 1 72 ? -5.582 2.613 9.614 1.00 95.06 72 LEU A O 1
ATOM 563 N N . GLY A 1 73 ? -4.610 1.337 11.176 1.00 92.81 73 GLY A N 1
ATOM 564 C CA . GLY A 1 73 ? -5.081 2.120 12.325 1.00 92.81 73 GLY A CA 1
ATOM 565 C C . GLY A 1 73 ? -4.395 3.482 12.487 1.00 92.81 73 GLY A C 1
ATOM 566 O O . GLY A 1 73 ? -4.842 4.297 13.289 1.00 92.81 73 GLY A O 1
ATOM 567 N N . GLU A 1 74 ? -3.322 3.740 11.739 1.00 91.75 74 GLU A N 1
ATOM 568 C CA . GLU A 1 74 ? -2.569 4.998 11.768 1.00 91.75 74 GLU A CA 1
ATOM 569 C C . GLU A 1 74 ? -3.049 5.999 10.709 1.00 91.75 74 GLU A C 1
ATOM 571 O O . GLU A 1 74 ? -2.565 7.132 10.670 1.00 91.75 74 GLU A O 1
ATOM 576 N N . VAL A 1 75 ? -3.998 5.606 9.850 1.00 90.94 75 VAL A N 1
ATOM 577 C CA . VAL A 1 75 ? -4.529 6.471 8.793 1.00 90.94 75 VAL A CA 1
ATOM 578 C C . VAL A 1 75 ? -5.165 7.713 9.413 1.00 90.94 75 VAL A C 1
ATOM 580 O O . VAL A 1 75 ? -6.103 7.640 10.207 1.00 90.94 75 VAL A O 1
ATOM 583 N N . ARG A 1 76 ? -4.654 8.881 9.017 1.00 86.50 76 ARG A N 1
ATOM 584 C CA . ARG A 1 76 ? -5.211 10.190 9.363 1.00 86.50 76 ARG A CA 1
ATOM 585 C C . ARG A 1 76 ? -5.580 10.920 8.078 1.00 86.50 76 ARG A C 1
ATOM 587 O O . ARG A 1 76 ? -4.713 11.198 7.253 1.00 86.50 76 ARG A O 1
ATOM 594 N N . GLY A 1 77 ? -6.859 11.249 7.919 1.00 90.44 77 GLY A N 1
ATOM 595 C CA . GLY A 1 77 ? -7.370 11.864 6.693 1.00 90.44 77 GLY A CA 1
ATOM 596 C C . GLY A 1 77 ? -7.674 10.823 5.616 1.00 90.44 77 GLY A C 1
ATOM 597 O O . GLY A 1 77 ? -8.207 9.768 5.936 1.00 90.44 77 GLY A O 1
ATOM 598 N N . ARG A 1 78 ? -7.370 11.134 4.348 1.00 92.19 78 ARG A N 1
ATOM 599 C CA . ARG A 1 78 ? -7.722 10.269 3.213 1.00 92.19 78 ARG A CA 1
ATOM 600 C C . ARG A 1 78 ? -6.764 9.087 3.050 1.00 92.19 78 ARG A C 1
ATOM 602 O O . ARG A 1 78 ? -5.551 9.283 2.921 1.00 92.19 78 ARG A O 1
ATOM 609 N N . PHE A 1 79 ? -7.324 7.887 2.955 1.00 94.75 79 PHE A N 1
ATOM 610 C CA . PHE A 1 79 ? -6.587 6.651 2.721 1.00 94.75 79 PHE A CA 1
ATOM 611 C C . PHE A 1 79 ? -5.799 6.637 1.414 1.00 94.75 79 PHE A C 1
ATOM 613 O O . PHE A 1 79 ? -4.662 6.169 1.408 1.00 94.75 79 PHE A O 1
ATOM 620 N N . ASP A 1 80 ? -6.352 7.178 0.327 1.00 92.94 80 ASP A N 1
ATOM 621 C CA . ASP A 1 80 ? -5.662 7.215 -0.964 1.00 92.94 80 ASP A CA 1
ATOM 622 C C . ASP A 1 80 ? -4.314 7.944 -0.863 1.00 92.94 80 ASP A C 1
ATOM 624 O O . ASP A 1 80 ? -3.272 7.387 -1.194 1.00 92.94 80 ASP A O 1
ATOM 628 N N . ALA A 1 81 ? -4.295 9.152 -0.305 1.00 92.69 81 ALA A N 1
ATOM 629 C CA . ALA A 1 81 ? -3.075 9.926 -0.125 1.00 92.69 81 ALA A CA 1
ATOM 630 C C . ALA A 1 81 ? -2.059 9.187 0.761 1.00 92.69 81 ALA A C 1
ATOM 632 O O . ALA A 1 81 ? -0.855 9.218 0.494 1.00 92.69 81 ALA A O 1
ATOM 633 N N . TRP A 1 82 ? -2.541 8.506 1.802 1.00 95.94 82 TRP A N 1
ATOM 634 C CA . TRP A 1 82 ? -1.700 7.731 2.705 1.00 95.94 82 TRP A CA 1
ATOM 635 C C . TRP A 1 82 ? -1.074 6.510 2.014 1.00 95.94 82 TRP A C 1
ATOM 637 O O . TRP A 1 82 ? 0.141 6.323 2.091 1.00 95.94 82 TRP A O 1
ATOM 647 N N . VAL A 1 83 ? -1.854 5.717 1.272 1.00 95.19 83 VAL A N 1
ATOM 648 C CA . VAL A 1 83 ? -1.345 4.515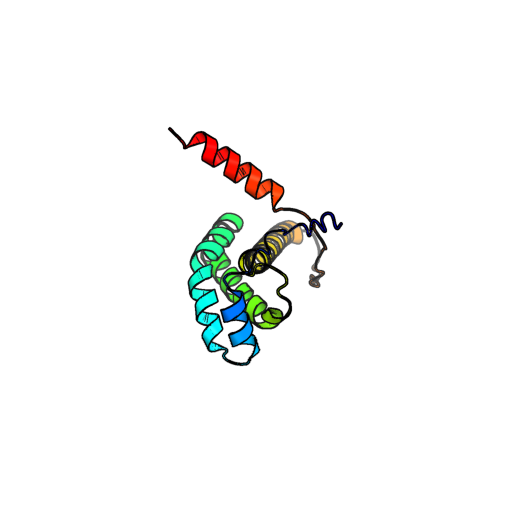 0.592 1.00 95.19 83 VAL A CA 1
ATOM 649 C C . VAL A 1 83 ? -0.439 4.861 -0.596 1.00 95.19 83 VAL A C 1
ATOM 651 O O . VAL A 1 83 ? 0.578 4.195 -0.803 1.00 95.19 83 VAL A O 1
ATOM 654 N N . PHE A 1 84 ? -0.716 5.956 -1.316 1.00 95.75 84 PHE A N 1
ATOM 655 C CA . PHE A 1 84 ? 0.197 6.481 -2.337 1.00 95.75 84 PHE A CA 1
ATOM 656 C C . PHE A 1 84 ? 1.554 6.868 -1.738 1.00 95.75 84 PHE A C 1
ATOM 658 O O . PHE A 1 84 ? 2.587 6.585 -2.342 1.00 95.75 84 PHE A O 1
ATOM 665 N N . ARG A 1 85 ? 1.583 7.445 -0.526 1.00 91.81 85 ARG A N 1
ATOM 666 C CA . ARG A 1 85 ? 2.838 7.774 0.173 1.00 91.81 85 ARG A CA 1
ATOM 667 C C . ARG A 1 85 ? 3.646 6.523 0.523 1.00 91.81 85 ARG A C 1
ATOM 669 O O . ARG A 1 85 ? 4.865 6.540 0.369 1.00 91.81 85 ARG A O 1
ATOM 676 N N . ILE A 1 86 ? 2.994 5.436 0.943 1.00 95.75 86 ILE A N 1
ATOM 677 C CA . ILE A 1 86 ? 3.668 4.151 1.206 1.00 95.75 86 ILE A CA 1
ATOM 678 C C . ILE A 1 86 ? 4.367 3.646 -0.065 1.00 95.75 86 ILE A C 1
ATOM 680 O O . ILE A 1 86 ? 5.561 3.344 -0.026 1.00 95.75 86 ILE A O 1
ATOM 684 N N . VAL A 1 87 ? 3.649 3.617 -1.193 1.00 95.44 87 VAL A N 1
ATOM 685 C CA . VAL A 1 87 ? 4.183 3.148 -2.483 1.00 95.44 87 VAL A CA 1
ATOM 686 C C . VAL A 1 87 ? 5.304 4.053 -2.992 1.00 95.44 87 VAL A C 1
ATOM 688 O O . VAL A 1 87 ? 6.359 3.559 -3.394 1.00 95.44 87 VAL A O 1
ATOM 691 N N . ALA A 1 88 ? 5.121 5.374 -2.936 1.00 93.81 88 ALA A N 1
ATOM 692 C CA . ALA A 1 88 ? 6.129 6.335 -3.374 1.00 93.81 88 ALA A CA 1
ATOM 693 C C . ALA A 1 88 ? 7.424 6.211 -2.557 1.00 93.81 88 ALA A C 1
ATOM 695 O O . ALA A 1 88 ? 8.519 6.241 -3.120 1.00 93.81 88 ALA A O 1
ATOM 696 N N . ASN A 1 89 ? 7.317 6.017 -1.239 1.00 94.06 89 ASN A N 1
ATOM 697 C CA . ASN A 1 89 ? 8.480 5.803 -0.379 1.00 94.06 89 ASN A CA 1
ATOM 698 C C . ASN A 1 89 ? 9.198 4.493 -0.718 1.00 94.06 89 ASN A C 1
ATOM 700 O O . ASN A 1 89 ? 10.416 4.502 -0.872 1.00 94.06 89 ASN A O 1
ATOM 704 N N . ALA A 1 90 ? 8.461 3.402 -0.936 1.00 93.75 90 ALA A N 1
ATOM 705 C CA . ALA A 1 90 ? 9.049 2.134 -1.364 1.00 93.75 90 ALA A CA 1
ATOM 706 C C . ALA A 1 90 ? 9.781 2.253 -2.718 1.00 93.75 90 ALA A C 1
ATOM 708 O O . ALA A 1 90 ? 10.897 1.755 -2.862 1.00 93.75 90 ALA A O 1
ATOM 709 N N . CYS A 1 91 ? 9.214 2.987 -3.683 1.00 94.06 91 CYS A N 1
ATOM 710 C CA . CYS A 1 91 ? 9.878 3.276 -4.959 1.00 94.06 91 CYS A CA 1
ATOM 711 C C . CYS A 1 91 ? 11.154 4.110 -4.774 1.00 94.06 91 CYS A C 1
ATOM 713 O O . CYS A 1 91 ? 12.188 3.808 -5.374 1.00 94.06 91 CYS A O 1
ATOM 715 N N . LYS A 1 92 ? 11.106 5.151 -3.930 1.00 92.88 92 LYS A N 1
ATOM 716 C CA . LYS A 1 92 ? 12.277 5.981 -3.599 1.00 92.88 92 LYS A CA 1
ATOM 717 C C . LYS A 1 92 ? 13.381 5.144 -2.952 1.00 92.88 92 LYS A C 1
ATOM 719 O O . LYS A 1 92 ? 14.547 5.309 -3.307 1.00 92.88 92 LYS A O 1
ATOM 724 N N . ASP A 1 93 ? 13.031 4.247 -2.036 1.00 90.69 93 ASP A N 1
ATOM 725 C CA . ASP A 1 93 ? 13.988 3.374 -1.354 1.00 90.69 93 ASP A CA 1
ATOM 726 C C . ASP A 1 93 ? 14.635 2.379 -2.319 1.00 90.69 93 ASP A C 1
ATOM 728 O O . ASP A 1 93 ? 15.860 2.241 -2.323 1.00 90.69 93 ASP A O 1
ATOM 732 N N . TRP A 1 94 ? 13.847 1.769 -3.207 1.00 93.81 94 TRP A N 1
ATOM 733 C CA . TRP A 1 94 ? 14.360 0.910 -4.272 1.00 93.81 94 TRP A CA 1
ATOM 734 C C . TRP A 1 94 ? 15.329 1.660 -5.200 1.00 93.81 94 TRP A C 1
ATOM 736 O O . TRP A 1 94 ? 16.441 1.192 -5.445 1.00 93.81 94 TRP A O 1
ATOM 746 N N . LEU A 1 95 ? 14.973 2.872 -5.641 1.00 90.81 95 LEU A N 1
ATOM 747 C CA . LEU A 1 95 ? 15.830 3.684 -6.511 1.00 90.81 95 LEU A CA 1
ATOM 748 C C . LEU A 1 95 ? 17.129 4.111 -5.808 1.00 90.81 95 LEU A C 1
ATOM 750 O O . LEU A 1 95 ? 18.203 4.095 -6.413 1.00 90.81 95 LEU A 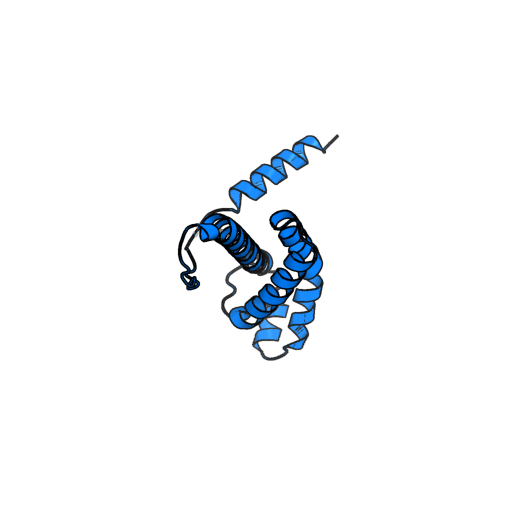O 1
ATOM 754 N N . LYS A 1 96 ? 17.055 4.473 -4.520 1.00 89.62 96 LYS A N 1
ATOM 755 C CA . LYS A 1 96 ? 18.240 4.744 -3.690 1.00 89.62 96 LYS A CA 1
ATOM 756 C C . LYS A 1 96 ? 19.123 3.506 -3.570 1.00 89.62 96 LYS A C 1
ATOM 758 O O . LYS A 1 96 ? 20.343 3.650 -3.594 1.00 89.62 96 LYS A O 1
ATOM 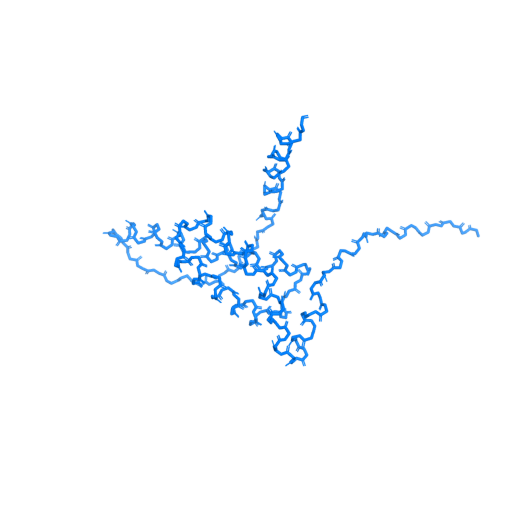763 N N . ASN A 1 97 ? 18.529 2.322 -3.425 1.00 88.88 97 ASN A N 1
ATOM 764 C CA . ASN A 1 97 ? 19.273 1.072 -3.327 1.00 88.88 97 ASN A CA 1
ATOM 765 C C . ASN A 1 97 ? 19.970 0.726 -4.643 1.00 88.88 97 ASN A C 1
ATOM 767 O O . ASN A 1 97 ? 21.131 0.359 -4.618 1.00 88.88 97 ASN A O 1
ATOM 771 N N . ILE A 1 98 ? 19.324 0.946 -5.789 1.00 86.88 98 ILE A N 1
ATOM 772 C CA . ILE A 1 98 ? 19.952 0.770 -7.106 1.00 86.88 98 ILE A CA 1
ATOM 773 C C . ILE A 1 98 ? 21.124 1.720 -7.300 1.00 86.88 98 ILE A C 1
ATOM 775 O O . ILE A 1 98 ? 22.200 1.314 -7.730 1.00 86.88 98 ILE A O 1
ATOM 779 N N . ARG A 1 99 ? 20.952 3.000 -6.956 1.00 77.50 99 ARG A N 1
ATOM 780 C CA . ARG A 1 99 ? 22.060 3.962 -7.011 1.00 77.50 99 ARG A CA 1
ATOM 781 C C . ARG A 1 99 ? 23.204 3.520 -6.109 1.00 77.50 99 ARG A C 1
ATOM 783 O O . ARG A 1 99 ? 24.348 3.556 -6.543 1.00 77.50 99 ARG A O 1
ATOM 790 N N . ARG A 1 100 ? 22.897 3.060 -4.892 1.00 75.62 100 ARG A N 1
ATOM 791 C CA . ARG A 1 100 ? 23.896 2.499 -3.983 1.00 75.62 100 ARG A CA 1
ATOM 792 C C . ARG A 1 100 ? 24.534 1.239 -4.539 1.00 75.62 100 ARG A C 1
ATOM 794 O O . ARG A 1 100 ? 25.739 1.195 -4.503 1.00 75.62 100 ARG A O 1
ATOM 801 N N . SER A 1 101 ? 23.819 0.284 -5.127 1.00 74.25 101 SER A N 1
ATOM 802 C CA . SER A 1 101 ? 24.429 -0.915 -5.722 1.00 74.25 101 SER A CA 1
ATOM 803 C C . SER A 1 101 ? 25.310 -0.584 -6.929 1.00 74.25 101 SER A C 1
ATOM 805 O O . SER A 1 101 ? 26.338 -1.218 -7.134 1.00 74.25 101 SER A O 1
ATOM 807 N N . HIS A 1 102 ? 24.948 0.441 -7.706 1.00 66.38 102 HIS A N 1
ATOM 808 C CA . HIS A 1 102 ? 25.802 0.964 -8.774 1.00 66.38 102 HIS A CA 1
ATOM 809 C C . HIS A 1 102 ? 27.044 1.701 -8.243 1.00 66.38 102 HIS A C 1
ATOM 811 O O . HIS A 1 102 ? 28.070 1.678 -8.914 1.00 66.38 102 HIS A O 1
ATOM 817 N N . LEU A 1 103 ? 26.970 2.323 -7.060 1.00 57.56 103 LEU A N 1
ATOM 818 C CA . LEU A 1 103 ? 28.090 2.996 -6.380 1.00 57.56 103 LEU A CA 1
ATOM 819 C C . LEU A 1 103 ? 28.881 2.068 -5.431 1.00 57.56 103 LEU A C 1
ATOM 821 O O . LEU A 1 103 ? 30.022 2.353 -5.112 1.00 57.56 103 LEU A O 1
ATOM 825 N N . SER A 1 104 ? 28.298 0.953 -4.992 1.00 44.59 104 SER A N 1
ATOM 826 C CA . SER A 1 104 ? 28.815 -0.027 -4.018 1.00 44.59 104 SER A CA 1
ATOM 827 C C . SER A 1 104 ? 29.756 -1.044 -4.659 1.00 44.59 104 SER A C 1
ATOM 829 O O . SER A 1 104 ? 30.365 -1.844 -3.954 1.00 44.59 104 SER A O 1
ATOM 831 N N . TYR A 1 105 ? 29.970 -0.956 -5.974 1.00 49.06 105 TYR A N 1
ATOM 832 C CA . TYR A 1 105 ? 31.244 -1.407 -6.523 1.00 49.06 105 TYR A CA 1
ATOM 833 C C . TYR A 1 105 ? 32.442 -0.617 -5.944 1.00 49.06 105 TYR A C 1
ATOM 835 O O . TYR A 1 105 ? 33.562 -1.084 -6.129 1.00 49.06 105 TYR A O 1
ATOM 843 N N . ASP A 1 106 ? 32.225 0.490 -5.206 1.00 50.62 106 ASP A N 1
ATOM 844 C CA . ASP A 1 106 ? 33.278 1.259 -4.524 1.00 50.62 106 ASP A CA 1
ATOM 845 C C . ASP A 1 106 ? 33.213 1.355 -2.975 1.00 50.62 106 ASP A C 1
ATOM 847 O O . ASP A 1 106 ? 34.283 1.513 -2.405 1.00 50.62 106 ASP A O 1
ATOM 851 N N . GLU A 1 107 ? 32.095 1.225 -2.231 1.00 40.62 107 GLU A N 1
ATOM 852 C CA . GLU A 1 107 ? 32.176 1.130 -0.742 1.00 40.62 107 GLU A CA 1
ATOM 853 C C . GLU A 1 107 ? 30.878 0.702 -0.012 1.00 40.62 107 GLU A C 1
ATOM 855 O O . GLU A 1 107 ? 29.777 0.795 -0.553 1.00 40.62 107 GLU A O 1
ATOM 860 N N . ASP A 1 108 ? 31.071 0.227 1.227 1.00 44.59 108 ASP A N 1
ATOM 861 C CA . ASP A 1 108 ? 30.258 -0.643 2.097 1.00 44.59 108 ASP A CA 1
ATOM 862 C C . ASP A 1 108 ? 28.813 -0.243 2.494 1.00 44.59 108 ASP A C 1
ATOM 864 O O . ASP A 1 108 ? 28.403 0.917 2.566 1.00 44.59 108 ASP A O 1
ATOM 868 N N . ASP A 1 109 ? 28.077 -1.306 2.836 1.00 50.81 109 ASP A N 1
ATOM 869 C CA . ASP A 1 109 ? 26.661 -1.452 3.184 1.00 50.81 109 ASP A CA 1
ATOM 870 C C . ASP A 1 109 ? 26.256 -0.854 4.556 1.00 50.81 109 ASP A C 1
ATOM 872 O O . ASP A 1 109 ? 26.935 -1.042 5.569 1.00 50.81 109 ASP A O 1
ATOM 876 N N . GLN A 1 110 ? 25.090 -0.191 4.622 1.00 51.72 110 GLN A N 1
ATOM 877 C CA . GLN A 1 110 ? 24.396 0.106 5.885 1.00 51.72 110 GLN A CA 1
ATOM 878 C C . GLN A 1 110 ? 22.867 -0.054 5.767 1.00 51.72 110 GLN A C 1
ATOM 880 O O . GLN A 1 110 ? 22.260 0.415 4.792 1.00 51.72 110 GLN A O 1
ATOM 885 N N . PRO A 1 111 ? 22.212 -0.630 6.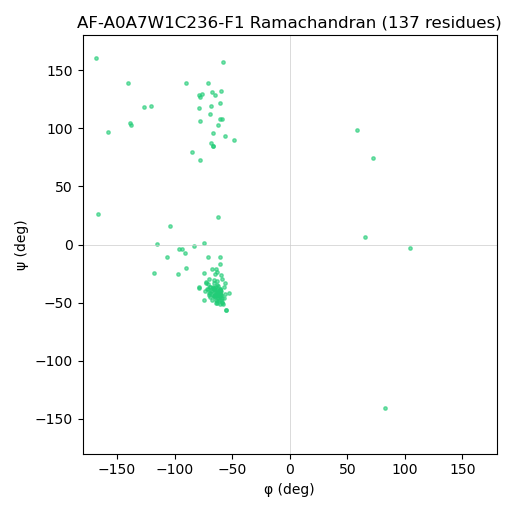800 1.00 44.12 111 PRO A N 1
ATOM 886 C CA . PRO A 1 111 ? 20.781 -0.899 6.793 1.00 44.12 111 PRO A CA 1
ATOM 887 C C . PRO A 1 111 ? 19.973 0.383 7.035 1.00 44.12 111 PRO A C 1
ATOM 889 O O . PRO A 1 111 ? 20.189 1.113 8.002 1.00 44.12 111 PRO A O 1
ATOM 892 N N . SER A 1 112 ? 18.990 0.650 6.173 1.00 50.69 112 SER A N 1
ATOM 893 C CA . SER A 1 112 ? 18.051 1.761 6.349 1.00 50.69 112 SER A CA 1
ATOM 894 C C . SER A 1 112 ? 16.990 1.410 7.394 1.00 50.69 112 SER A C 1
ATOM 896 O O . SER A 1 112 ? 16.068 0.641 7.125 1.00 50.69 112 SER A O 1
ATOM 898 N N . SER A 1 113 ? 17.106 2.009 8.580 1.00 43.50 113 SER A N 1
ATOM 899 C CA . SER A 1 113 ? 15.986 2.159 9.512 1.00 43.50 113 SER A CA 1
ATOM 900 C C . SER A 1 113 ? 14.936 3.073 8.875 1.00 43.50 113 SER A C 1
ATOM 902 O O . SER A 1 113 ? 15.275 4.161 8.404 1.00 43.50 113 SER A O 1
ATOM 904 N N . PHE A 1 114 ? 13.674 2.636 8.842 1.00 40.41 114 PHE A N 1
ATOM 905 C CA . PHE A 1 114 ? 12.541 3.460 8.417 1.00 40.41 114 PHE A CA 1
ATOM 906 C C . PHE A 1 114 ? 12.327 4.595 9.427 1.00 40.41 114 PHE A C 1
ATOM 908 O O . PHE A 1 114 ? 11.522 4.497 10.349 1.00 40.41 114 PHE A O 1
ATOM 915 N N . VAL A 1 115 ? 13.060 5.690 9.248 1.00 38.69 115 VAL A N 1
ATOM 916 C CA . VAL A 1 115 ? 12.699 6.991 9.808 1.00 38.69 115 VAL A CA 1
ATOM 917 C C . VAL A 1 115 ? 11.615 7.544 8.897 1.00 38.69 115 VAL A C 1
ATOM 919 O O . VAL A 1 115 ? 11.877 7.738 7.714 1.00 38.69 115 VAL A O 1
ATOM 922 N N . GLN A 1 116 ? 10.403 7.760 9.411 1.00 47.03 116 GLN A N 1
ATOM 923 C CA . GLN A 1 116 ? 9.424 8.586 8.710 1.00 47.03 116 GLN A CA 1
ATOM 924 C C . GLN A 1 116 ? 9.934 10.030 8.747 1.00 47.03 116 GLN A C 1
ATOM 926 O O . GLN A 1 116 ? 10.005 10.596 9.839 1.00 47.03 116 GLN A O 1
ATOM 931 N N . PRO A 1 117 ? 10.323 10.642 7.615 1.00 41.72 117 PRO A N 1
ATOM 932 C CA . PRO A 1 117 ? 10.578 12.066 7.597 1.00 41.72 117 PRO A CA 1
ATOM 933 C C . PRO A 1 117 ? 9.217 12.765 7.554 1.00 41.72 117 PRO A C 1
ATOM 935 O O . PRO A 1 117 ? 8.379 12.466 6.690 1.00 41.72 117 PRO A O 1
ATOM 938 N N . ASP A 1 118 ? 9.000 13.684 8.492 1.00 54.75 118 ASP A N 1
ATOM 939 C CA . ASP A 1 118 ? 7.997 14.730 8.342 1.00 54.75 118 ASP A CA 1
ATOM 940 C C . ASP A 1 118 ? 8.378 15.551 7.104 1.00 54.75 118 ASP A C 1
ATOM 942 O O . ASP A 1 118 ? 9.367 16.279 7.104 1.00 54.75 118 ASP A O 1
ATOM 946 N N . GLU A 1 119 ? 7.614 15.394 6.027 1.00 45.22 119 GLU A N 1
ATOM 947 C CA . GLU A 1 119 ? 7.765 16.182 4.805 1.00 45.22 119 GLU A CA 1
ATOM 948 C C . GLU A 1 119 ? 6.368 16.565 4.316 1.00 45.22 119 GLU A C 1
ATOM 950 O O . GLU A 1 119 ? 5.610 15.756 3.766 1.00 45.22 119 GLU A O 1
ATOM 955 N N . GLU A 1 120 ? 6.058 17.829 4.585 1.00 45.28 120 GLU A N 1
ATOM 956 C CA . GLU A 1 120 ? 4.961 18.691 4.129 1.00 45.28 120 GLU A CA 1
ATOM 957 C C . GLU A 1 120 ? 4.993 18.924 2.593 1.00 45.28 120 GLU A C 1
ATOM 959 O O . GLU A 1 120 ? 4.495 19.920 2.084 1.00 45.28 120 GLU A O 1
ATOM 964 N N . MET A 1 121 ? 5.605 18.031 1.813 1.00 43.34 121 MET A N 1
ATOM 965 C CA . MET A 1 121 ? 5.917 18.235 0.392 1.00 43.34 121 MET A CA 1
ATOM 966 C C . MET A 1 121 ? 5.607 16.912 -0.320 1.00 43.34 121 MET A C 1
ATOM 968 O O . MET A 1 121 ? 6.212 15.893 -0.009 1.00 43.34 121 MET A O 1
ATOM 972 N N . ASP A 1 122 ? 4.508 16.777 -1.072 1.00 42.38 122 ASP A N 1
ATOM 973 C CA . ASP A 1 122 ? 4.566 16.972 -2.529 1.00 42.38 122 ASP A CA 1
ATOM 974 C C . ASP A 1 122 ? 3.168 17.105 -3.190 1.00 42.38 122 ASP A C 1
ATOM 976 O O . ASP A 1 122 ? 2.931 16.722 -4.336 1.00 42.38 122 ASP A O 1
ATOM 980 N N . ARG A 1 123 ? 2.156 17.570 -2.442 1.00 41.84 123 ARG A N 1
ATOM 981 C CA . ARG A 1 123 ? 0.790 17.718 -2.994 1.00 41.84 123 ARG A CA 1
ATOM 982 C C . ARG A 1 123 ? 0.678 18.924 -3.935 1.00 41.84 123 ARG A C 1
ATOM 984 O O . ARG A 1 123 ? -0.203 18.946 -4.791 1.00 41.84 123 ARG A O 1
ATOM 991 N N . SER A 1 124 ? 1.543 19.926 -3.767 1.00 45.00 124 SER A N 1
ATOM 992 C CA . SER A 1 124 ? 1.572 21.125 -4.607 1.00 45.00 124 SER A CA 1
ATOM 993 C C . SER A 1 124 ? 2.252 20.896 -5.956 1.00 45.00 124 SER A C 1
ATOM 995 O O . SER A 1 124 ? 1.760 21.442 -6.938 1.00 45.00 124 SER A O 1
ATOM 997 N N . GLU A 1 125 ? 3.315 20.084 -6.039 1.00 43.44 125 GLU A N 1
ATOM 998 C CA . GLU A 1 125 ? 4.015 19.864 -7.319 1.00 43.44 125 GLU A CA 1
ATOM 999 C C . GLU A 1 125 ? 3.196 18.963 -8.248 1.00 43.44 125 GLU A C 1
ATOM 1001 O O . GLU A 1 125 ? 2.900 19.354 -9.374 1.00 43.44 125 GLU A O 1
ATOM 1006 N N . LEU A 1 126 ? 2.680 17.833 -7.743 1.00 44.22 126 LEU A N 1
ATOM 1007 C CA . LEU A 1 126 ? 1.862 16.923 -8.557 1.00 44.22 126 LEU A CA 1
ATOM 1008 C C . LEU A 1 126 ? 0.556 17.575 -9.047 1.00 44.22 126 LEU A C 1
ATOM 1010 O O . LEU A 1 126 ? 0.064 17.257 -10.129 1.00 44.22 126 LEU A O 1
ATOM 1014 N N . ARG A 1 127 ? -0.016 18.499 -8.261 1.00 47.09 127 ARG A N 1
ATOM 1015 C CA . ARG A 1 127 ? -1.208 19.256 -8.664 1.00 47.09 127 ARG A CA 1
ATOM 1016 C C . ARG A 1 127 ? -0.883 20.316 -9.716 1.00 47.09 127 ARG A C 1
ATOM 1018 O O . ARG A 1 127 ? -1.672 20.471 -10.642 1.00 47.09 127 ARG A O 1
ATOM 1025 N N . GLY A 1 128 ? 0.250 21.008 -9.596 1.00 42.31 128 GLY A N 1
ATOM 1026 C CA . GLY A 1 128 ? 0.687 22.010 -10.572 1.00 42.31 128 GLY A CA 1
ATOM 1027 C C . GLY A 1 128 ? 0.982 21.401 -11.942 1.00 42.31 128 GLY A C 1
ATOM 1028 O O . GLY A 1 128 ? 0.515 21.917 -12.958 1.00 42.31 128 GLY A O 1
ATOM 1029 N N . ASP A 1 129 ? 1.659 20.253 -11.964 1.00 51.66 129 ASP A N 1
ATOM 1030 C CA . ASP A 1 129 ? 1.986 19.542 -13.204 1.00 51.66 129 ASP A CA 1
ATOM 1031 C C . ASP A 1 129 ? 0.738 18.939 -13.869 1.00 51.66 129 ASP A C 1
ATOM 1033 O O . ASP A 1 129 ? 0.592 18.979 -15.094 1.00 51.66 129 ASP A O 1
ATOM 1037 N N . LEU A 1 130 ? -0.215 18.445 -13.067 1.00 53.75 130 LEU A N 1
ATOM 1038 C CA . LEU A 1 130 ? -1.498 17.942 -13.559 1.00 53.75 130 LEU A CA 1
ATOM 1039 C C . LEU A 1 130 ? -2.396 19.071 -14.092 1.00 53.75 130 LEU A C 1
ATOM 1041 O O . LEU A 1 130 ? -3.012 18.911 -15.145 1.00 53.75 130 LEU A O 1
ATOM 1045 N N . GLU A 1 131 ? -2.460 20.216 -13.403 1.00 45.81 131 GLU A N 1
ATOM 1046 C CA . GLU A 1 131 ? -3.206 21.395 -13.867 1.00 45.81 131 GLU A CA 1
ATOM 1047 C C . GLU A 1 131 ? -2.589 21.972 -15.157 1.00 45.81 131 GLU A C 1
ATOM 1049 O O . GLU A 1 131 ? -3.327 22.313 -16.083 1.00 45.81 131 GLU A O 1
ATOM 1054 N N . GLY A 1 132 ? -1.256 21.988 -15.279 1.00 52.09 132 GLY A N 1
ATOM 1055 C CA . GLY A 1 132 ? -0.554 22.409 -16.497 1.00 52.09 132 GLY A CA 1
ATOM 1056 C C . GLY A 1 132 ? -0.803 21.492 -17.701 1.00 52.09 132 GLY A C 1
ATOM 1057 O O . GLY A 1 132 ? -1.056 21.975 -18.809 1.00 52.09 132 GLY A O 1
ATOM 1058 N N . ALA A 1 133 ? -0.797 20.174 -17.484 1.00 49.12 133 ALA A N 1
ATOM 1059 C CA . ALA A 1 133 ? -1.056 19.181 -18.529 1.00 49.12 133 ALA A CA 1
ATOM 1060 C C . ALA A 1 133 ? -2.537 19.125 -18.957 1.00 49.12 133 ALA A C 1
ATOM 1062 O O . ALA A 1 133 ? -2.838 18.894 -20.128 1.00 49.12 133 ALA A O 1
ATOM 1063 N N . LEU A 1 134 ? -3.479 19.375 -18.039 1.00 51.34 134 LEU A N 1
ATOM 1064 C CA . LEU A 1 134 ? -4.908 19.459 -18.367 1.00 51.34 134 LEU A CA 1
ATOM 1065 C C . LEU A 1 134 ? -5.258 20.750 -19.125 1.00 51.34 134 LEU A C 1
ATOM 1067 O O . LEU A 1 134 ? -6.127 20.722 -19.996 1.00 51.34 134 LEU A O 1
ATOM 1071 N N . ALA A 1 135 ? -4.557 21.859 -18.863 1.00 59.41 135 ALA A N 1
ATOM 1072 C CA . ALA A 1 135 ? -4.754 23.123 -19.578 1.00 59.41 135 ALA A CA 1
ATOM 1073 C C . ALA A 1 135 ? -4.324 23.070 -21.057 1.00 59.41 135 ALA A C 1
ATOM 1075 O O . ALA A 1 135 ? -4.795 23.872 -21.858 1.00 59.41 135 ALA A O 1
ATOM 1076 N N . THR A 1 136 ? -3.458 22.124 -21.435 1.00 54.44 136 THR A N 1
ATOM 1077 C CA . THR A 1 136 ? -2.998 21.931 -22.823 1.00 54.44 136 THR A CA 1
ATOM 1078 C C . THR A 1 136 ? -3.857 20.952 -23.630 1.00 54.44 136 THR A C 1
ATOM 1080 O O . THR A 1 136 ? -3.651 20.822 -24.835 1.00 54.44 136 THR A O 1
ATOM 1083 N N . LEU A 1 137 ? -4.814 20.269 -22.988 1.00 53.22 137 LEU A N 1
ATOM 1084 C CA . LEU A 1 137 ? -5.660 19.234 -23.599 1.00 53.22 137 LEU A CA 1
ATOM 1085 C C . LEU A 1 137 ? -7.157 19.592 -23.656 1.00 53.22 137 LEU A C 1
ATOM 1087 O O . LEU A 1 137 ? -7.946 18.795 -24.163 1.00 53.22 137 LEU A O 1
ATOM 1091 N N . ALA A 1 138 ? -7.564 20.768 -23.172 1.00 37.03 138 ALA A N 1
ATOM 1092 C CA . ALA A 1 138 ? -8.898 21.309 -23.439 1.00 37.03 138 ALA A CA 1
ATOM 1093 C C . ALA A 1 138 ? -8.864 22.166 -24.728 1.00 37.03 138 ALA A C 1
ATOM 1095 O O . ALA A 1 138 ? -7.872 22.859 -24.943 1.00 37.03 138 ALA A O 1
ATOM 1096 N N . PRO A 1 139 ? -9.896 22.068 -25.588 1.00 52.28 139 PRO A N 1
ATOM 1097 C CA . PRO A 1 139 ? -9.806 22.218 -27.048 1.00 52.28 139 PRO A CA 1
ATOM 1098 C C . PRO A 1 139 ? -9.465 23.615 -27.574 1.00 52.28 139 PRO A C 1
ATOM 1100 O O . PRO A 1 139 ? -9.923 24.614 -26.974 1.00 52.28 139 PRO A O 1
#

Solvent-accessible surface area (backbone atoms only — not comparable to full-atom values): 8595 Å² total; per-residue (Å²): 136,87,83,78,87,78,76,79,79,67,82,77,79,72,39,93,55,50,70,48,52,53,42,28,75,76,64,43,60,74,47,48,54,58,55,46,70,69,42,48,65,65,53,35,54,50,34,27,71,74,64,76,31,69,73,57,14,51,52,45,45,55,55,32,51,53,50,47,63,75,47,51,89,70,68,76,75,47,61,68,67,53,53,51,48,50,40,52,49,51,49,51,51,52,53,51,48,50,54,44,59,71,51,42,83,74,56,87,90,80,86,82,74,90,71,82,74,93,65,102,69,63,73,65,59,61,48,50,56,50,53,56,56,52,66,73,69,58,134

Sequence (139 aa):
MDQTEVLSQQPQYEDPDAAIIARVLDGSKDAFALLIARYSDPLYRHALGMTGSPDVAEDILQTSFIKAFQHLGEVRGRFDAWVFRIVANACKDWLKNIRRSHLSYDEDDQPSSFVQPDEEMDRSELRGDLEGALATLAP

Nearest PDB structures (foldseek):
  5wur-assembly1_A  TM=9.061E-01  e=4.808E-04  Bacillus subtilis subsp. subtilis str. 168
  5wuq-assembly1_A  TM=9.038E-01  e=7.155E-04  Bacillus subtilis subsp. subtilis str. 168
  5wur-assembly2_B  TM=9.347E-01  e=1.585E-03  Bacillus subtilis subsp. subtilis str. 168
  8z6g-assembly1_B  TM=5.994E-01  e=6.583E-05  Pseudomonas aeruginosa
  6tye-assembly1_F  TM=4.849E-01  e=1.723E-02  Mycobacterium tuberculosis

Foldseek 3Di:
DDDDDPPPPDPPQDAPCPVLLVCCVVPPVVSLVVVCVVCVVVQLVVLCVLQVDNVLSVVLSVVLSVVCSVCSVVDDPYPNVVSSVSSVVSSVVVVVVVVCVVVCVPDDDDDDDPDDDPDPDDPVPVVVVVVVVVVVPDD

pLDDT: mean 76.96, std 23.05, range [35.28, 97.88]

Secondary structure (DSSP, 8-state):
---------------TTHHHHHHHHTT-GGGHHHHHHHHHHHHHHHHHHHH--HHHHHHHHHHHHHHHHHTGGG--S-HHHHHHHHHHHHHHHHHHHHHHHHHTTSS--------------SHHHHHHHHHHHHHTT--

Mean predicted aligned error: 13.01 Å